Protein AF-A0A7W6PZW7-F1 (afdb_monomer_lite)

Radius of gyration: 15.12 Å; chains: 1; bounding box: 30×27×62 Å

pLDDT: mean 86.93, std 12.62, range [42.84, 96.81]

Foldseek 3Di:
DPDPDDPCQQWLLSVQVLVKWKWKAWQALQEIDTDHSVVVCVVPNRRDHLEPDWDADPDPPDRTIIHMWIASDPPGDIDTRYDDPVSDPRGDHHDYCVNSVVDDPDDDD

Structure (mmCIF, N/CA/C/O backbone):
data_AF-A0A7W6PZW7-F1
#
_entry.id   AF-A0A7W6PZW7-F1
#
loop_
_atom_site.group_PDB
_atom_site.id
_atom_site.type_symbol
_atom_site.label_atom_id
_atom_site.label_alt_id
_atom_site.label_comp_id
_atom_site.label_asym_id
_atom_site.label_entity_id
_atom_site.label_seq_id
_atom_site.pdbx_PDB_ins_code
_atom_site.Cartn_x
_atom_site.Cartn_y
_atom_site.Cartn_z
_atom_site.occupancy
_atom_site.B_iso_or_equiv
_atom_site.auth_seq_id
_atom_site.auth_comp_id
_atom_site.auth_asym_id
_atom_site.auth_atom_id
_atom_site.pdbx_PDB_model_num
ATOM 1 N N . MET A 1 1 ? -1.237 6.401 -27.140 1.00 42.84 1 MET A N 1
ATOM 2 C CA . MET A 1 1 ? -1.822 6.057 -25.829 1.00 42.84 1 MET A CA 1
ATOM 3 C C . MET A 1 1 ? -1.152 6.946 -24.798 1.00 42.84 1 MET A C 1
ATOM 5 O O . MET A 1 1 ? -0.049 6.634 -24.353 1.00 42.84 1 MET A O 1
ATOM 9 N N . ASP A 1 2 ? -1.750 8.105 -24.526 1.00 46.34 2 ASP A N 1
ATOM 10 C CA . ASP A 1 2 ? -1.248 9.019 -23.501 1.00 46.34 2 ASP A CA 1
ATOM 11 C C . ASP A 1 2 ? -1.243 8.296 -22.160 1.00 46.34 2 ASP A C 1
ATOM 13 O O . ASP A 1 2 ? -2.259 7.771 -21.702 1.00 46.34 2 ASP A O 1
ATOM 17 N N . ARG A 1 3 ? -0.059 8.176 -21.559 1.00 58.31 3 ARG A N 1
ATOM 18 C CA . ARG A 1 3 ? 0.066 7.528 -20.258 1.00 58.31 3 ARG A CA 1
ATOM 19 C C . ARG A 1 3 ? -0.449 8.515 -19.215 1.00 58.31 3 ARG A C 1
ATOM 21 O O . ARG A 1 3 ? 0.282 9.417 -18.826 1.00 58.31 3 ARG A O 1
ATOM 28 N N . LEU A 1 4 ? -1.681 8.305 -18.745 1.00 71.69 4 LEU A N 1
ATOM 29 C CA . LEU A 1 4 ? -2.279 9.036 -17.614 1.00 71.69 4 LEU A CA 1
ATOM 30 C C . LEU A 1 4 ? -1.409 8.978 -16.345 1.00 71.69 4 LEU A C 1
ATOM 32 O O . LEU A 1 4 ? -1.528 9.830 -15.468 1.00 71.69 4 LEU A O 1
ATOM 36 N N . PHE A 1 5 ? -0.507 7.995 -16.261 1.00 76.50 5 PHE A N 1
ATOM 37 C CA . PHE A 1 5 ? 0.398 7.805 -15.138 1.00 76.50 5 PHE A CA 1
ATOM 38 C C . PHE A 1 5 ? 1.874 7.781 -15.564 1.00 76.50 5 PHE A C 1
ATOM 40 O O . PHE A 1 5 ? 2.211 7.272 -16.641 1.00 76.50 5 PHE A O 1
ATOM 47 N N . PRO A 1 6 ? 2.792 8.289 -14.719 1.00 87.25 6 PRO A N 1
ATOM 48 C CA . PRO A 1 6 ? 4.220 8.271 -15.007 1.00 87.25 6 PRO A CA 1
ATOM 49 C C . PRO A 1 6 ? 4.766 6.863 -15.282 1.00 87.25 6 PRO A C 1
ATOM 51 O O . PRO A 1 6 ? 4.364 5.884 -14.664 1.00 87.25 6 PRO A O 1
ATOM 54 N N . ARG A 1 7 ? 5.786 6.742 -16.144 1.00 89.25 7 ARG A N 1
ATOM 55 C CA . ARG A 1 7 ? 6.387 5.427 -16.460 1.00 89.25 7 ARG A CA 1
ATOM 56 C C . ARG A 1 7 ? 6.892 4.671 -15.224 1.00 89.25 7 ARG A C 1
ATOM 58 O O . ARG A 1 7 ? 6.880 3.443 -15.225 1.00 89.25 7 ARG A O 1
ATOM 65 N N . TRP A 1 8 ? 7.323 5.383 -14.185 1.00 91.06 8 TRP A N 1
ATOM 66 C CA . TRP A 1 8 ? 7.863 4.780 -12.965 1.00 91.06 8 TRP A CA 1
ATOM 67 C C . TRP A 1 8 ? 6.800 4.068 -12.106 1.00 91.06 8 TRP A C 1
ATOM 69 O O . TRP A 1 8 ? 7.170 3.231 -11.294 1.00 91.06 8 TRP A O 1
ATOM 79 N N . THR A 1 9 ? 5.502 4.314 -12.327 1.00 92.88 9 THR A N 1
ATOM 80 C CA . THR A 1 9 ? 4.404 3.592 -11.653 1.00 92.88 9 THR A CA 1
ATOM 81 C C . THR A 1 9 ? 3.855 2.424 -12.472 1.00 92.88 9 THR A C 1
ATOM 83 O O . THR A 1 9 ? 2.930 1.757 -12.031 1.00 92.88 9 THR A O 1
ATOM 86 N N . SER A 1 10 ? 4.381 2.174 -13.676 1.00 92.25 10 SER A N 1
ATOM 87 C CA . SER A 1 10 ? 3.775 1.231 -14.635 1.00 92.25 10 SER A CA 1
ATOM 88 C C . SER A 1 10 ? 3.797 -0.240 -14.211 1.00 92.25 10 SER A C 1
ATOM 90 O O . SER A 1 10 ? 3.055 -1.036 -14.771 1.00 92.25 10 SER A O 1
ATOM 92 N N . SER A 1 11 ? 4.664 -0.614 -13.269 1.00 94.88 11 SER A N 1
ATOM 93 C CA . SER A 1 11 ? 4.787 -1.985 -12.770 1.00 94.88 11 SER A CA 1
ATOM 94 C C . SER A 1 11 ? 5.434 -2.016 -11.388 1.00 94.88 11 SER A C 1
ATOM 96 O O . SER A 1 11 ? 6.149 -1.078 -11.015 1.00 94.88 11 SER A O 1
ATOM 98 N N . TRP A 1 12 ? 5.260 -3.117 -10.655 1.00 95.69 12 TRP A N 1
ATOM 99 C CA . TRP A 1 12 ? 5.945 -3.340 -9.377 1.00 95.69 12 TRP A CA 1
ATOM 100 C C . TRP A 1 12 ? 7.471 -3.255 -9.497 1.00 95.69 12 TRP A C 1
ATOM 102 O O . TRP A 1 12 ? 8.128 -2.617 -8.676 1.00 95.69 12 TRP A O 1
ATOM 112 N N . GLY A 1 13 ? 8.046 -3.805 -10.569 1.00 95.88 13 GLY A N 1
ATOM 113 C CA . GLY A 1 13 ? 9.479 -3.711 -10.834 1.00 95.88 13 GLY A CA 1
ATOM 114 C C . GLY A 1 13 ? 9.943 -2.284 -11.138 1.00 95.88 13 GLY A C 1
ATOM 115 O O . GLY A 1 13 ? 11.046 -1.903 -10.749 1.00 95.88 13 GLY A O 1
ATOM 116 N N . ALA A 1 14 ? 9.121 -1.470 -11.811 1.00 95.62 14 ALA A N 1
ATOM 117 C CA . ALA A 1 14 ? 9.433 -0.056 -12.029 1.00 95.62 14 ALA A CA 1
ATOM 118 C C . ALA A 1 14 ? 9.414 0.739 -10.714 1.00 95.62 14 ALA A C 1
ATOM 120 O O . ALA A 1 14 ? 10.338 1.520 -10.476 1.00 95.62 14 ALA A O 1
ATOM 121 N N . LEU A 1 15 ? 8.430 0.482 -9.845 1.00 95.25 15 LEU A N 1
ATOM 122 C CA . LEU A 1 15 ? 8.360 1.075 -8.508 1.00 95.25 15 LEU A CA 1
ATOM 123 C C . LEU A 1 15 ? 9.606 0.720 -7.687 1.00 95.25 15 LEU A C 1
ATOM 125 O O . LEU A 1 15 ? 10.275 1.629 -7.192 1.00 95.25 15 LEU A O 1
ATOM 129 N N . ALA A 1 16 ? 9.969 -0.566 -7.637 1.00 94.69 16 ALA A N 1
ATOM 130 C CA . ALA A 1 16 ? 11.140 -1.054 -6.910 1.00 94.69 16 ALA A CA 1
ATOM 131 C C . ALA A 1 16 ? 12.445 -0.397 -7.394 1.00 94.69 16 ALA A C 1
ATOM 133 O O . ALA A 1 16 ? 13.192 0.161 -6.596 1.00 94.69 16 ALA A O 1
ATOM 134 N N . ARG A 1 17 ? 12.691 -0.361 -8.713 1.00 94.31 17 ARG A N 1
ATOM 135 C CA . ARG A 1 17 ? 13.898 0.272 -9.285 1.00 94.31 17 ARG A CA 1
ATOM 136 C C . ARG A 1 17 ? 13.947 1.787 -9.100 1.00 94.31 17 ARG A C 1
ATOM 138 O O . ARG A 1 17 ? 15.024 2.373 -9.127 1.00 94.31 17 ARG A O 1
ATOM 145 N N . SER A 1 18 ? 12.793 2.435 -8.966 1.00 90.94 18 SER A N 1
ATOM 146 C CA . SER A 1 18 ? 12.713 3.890 -8.809 1.00 90.94 18 SER A CA 1
ATOM 147 C C . SER A 1 18 ? 12.943 4.377 -7.376 1.00 90.94 18 SER A C 1
ATOM 149 O O . SER A 1 18 ? 12.918 5.587 -7.160 1.00 90.94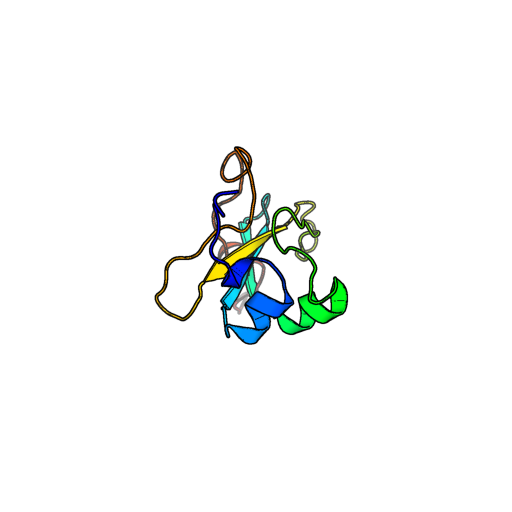 18 SER A O 1
ATOM 151 N N . ASN A 1 19 ? 13.160 3.466 -6.416 1.00 83.69 19 ASN A N 1
ATOM 152 C CA . ASN A 1 19 ? 13.184 3.762 -4.980 1.00 83.69 19 ASN A CA 1
ATOM 153 C C . ASN A 1 19 ? 11.918 4.498 -4.499 1.00 83.69 19 ASN A C 1
ATOM 155 O O . ASN A 1 19 ? 11.968 5.299 -3.565 1.00 83.69 19 ASN A O 1
ATOM 159 N N . ALA A 1 20 ? 10.776 4.238 -5.145 1.00 92.81 20 ALA A N 1
ATOM 160 C CA . ALA A 1 20 ? 9.511 4.844 -4.765 1.00 92.81 20 ALA A CA 1
ATOM 161 C C . ALA A 1 20 ? 9.035 4.315 -3.406 1.00 92.81 20 ALA A C 1
ATOM 163 O O . ALA A 1 20 ? 9.158 3.131 -3.088 1.00 92.81 20 ALA A O 1
ATOM 164 N N . HIS A 1 21 ? 8.415 5.188 -2.618 1.00 95.69 21 HIS A N 1
ATOM 165 C CA . HIS A 1 21 ? 7.672 4.781 -1.436 1.00 95.69 21 HIS A CA 1
ATOM 166 C C . HIS A 1 21 ? 6.300 4.286 -1.853 1.00 95.69 21 HIS A C 1
ATOM 168 O O . HIS A 1 21 ? 5.584 4.997 -2.556 1.00 95.69 21 HIS A O 1
ATOM 174 N N . VAL A 1 22 ? 5.917 3.109 -1.367 1.00 95.75 22 VAL A N 1
ATOM 175 C CA . VAL A 1 22 ? 4.591 2.544 -1.599 1.00 95.75 22 VAL A CA 1
ATOM 176 C C . VAL A 1 22 ? 3.865 2.374 -0.272 1.00 95.75 22 VAL A C 1
ATOM 178 O O . VAL A 1 22 ? 4.456 2.002 0.747 1.00 95.75 22 VAL A O 1
ATOM 181 N N . ARG A 1 23 ? 2.569 2.669 -0.284 1.00 96.06 23 ARG A N 1
ATOM 182 C CA . ARG A 1 23 ? 1.643 2.386 0.809 1.00 96.06 23 ARG A CA 1
ATOM 183 C C . ARG A 1 23 ? 0.437 1.631 0.285 1.00 96.06 23 ARG A C 1
ATOM 185 O O . ARG A 1 23 ? 0.062 1.812 -0.868 1.00 96.06 23 ARG A O 1
ATOM 192 N N . SER A 1 24 ? -0.175 0.827 1.138 1.00 95.56 24 SER A N 1
ATOM 193 C CA . SER A 1 24 ? -1.559 0.402 0.969 1.00 95.56 24 SER A CA 1
ATOM 194 C C . SER A 1 24 ? -2.467 1.286 1.823 1.00 95.56 24 SER A C 1
ATOM 196 O O . SER A 1 24 ? -2.018 1.832 2.834 1.00 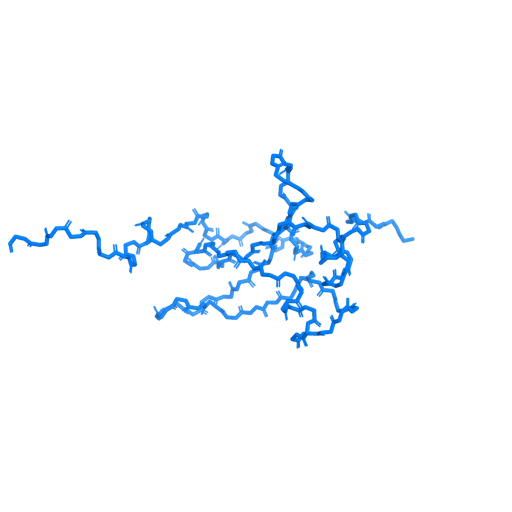95.56 24 SER A O 1
ATOM 198 N N . GLN A 1 25 ? -3.729 1.432 1.427 1.00 95.12 25 GLN A N 1
ATOM 199 C CA . GLN A 1 25 ? -4.786 2.031 2.237 1.00 95.12 25 GLN A CA 1
ATOM 200 C C . GLN A 1 25 ? -6.059 1.200 2.123 1.00 95.12 25 GLN A C 1
ATOM 202 O O . GLN A 1 25 ? -6.510 0.910 1.017 1.00 95.12 25 GLN A O 1
ATOM 207 N N . CYS A 1 26 ? -6.647 0.829 3.260 1.00 95.12 26 CYS A N 1
ATOM 208 C CA . CYS A 1 26 ? -7.941 0.150 3.283 1.00 95.12 26 CYS A CA 1
ATOM 209 C C . CYS A 1 26 ? -9.080 1.114 2.946 1.00 95.12 26 CYS A C 1
ATOM 211 O O . CYS A 1 26 ? -9.195 2.171 3.563 1.00 95.12 26 CYS A O 1
ATOM 213 N N . ARG A 1 27 ? -9.970 0.715 2.031 1.00 92.69 27 ARG A N 1
ATOM 214 C CA . ARG A 1 27 ? -11.173 1.487 1.687 1.00 92.69 27 ARG A CA 1
ATOM 215 C C . ARG A 1 27 ? -12.172 1.579 2.841 1.00 92.69 27 ARG A C 1
ATOM 217 O O . ARG A 1 27 ? -12.925 2.538 2.881 1.00 92.69 27 ARG A O 1
ATOM 224 N N . LEU A 1 28 ? -12.188 0.608 3.760 1.00 94.31 28 LEU A N 1
ATOM 225 C CA . LEU A 1 28 ? -13.191 0.533 4.830 1.00 94.31 28 LEU A CA 1
ATOM 226 C C . LEU A 1 28 ? -12.725 1.155 6.151 1.00 94.31 28 LEU A C 1
ATOM 228 O O . LEU A 1 28 ? -13.402 2.019 6.685 1.00 94.31 28 LEU A O 1
ATOM 232 N N . CYS A 1 29 ? -11.587 0.714 6.697 1.00 95.19 29 CYS A N 1
ATOM 233 C CA . CYS A 1 29 ? -11.083 1.233 7.977 1.00 95.19 29 CYS A CA 1
ATOM 234 C C . CYS A 1 29 ? -9.982 2.287 7.819 1.00 95.19 29 CYS A C 1
ATOM 236 O O . CYS A 1 29 ? -9.492 2.805 8.813 1.00 95.19 29 CYS A O 1
ATOM 238 N N . GLY A 1 30 ? -9.527 2.573 6.597 1.00 95.69 30 GLY A N 1
ATOM 239 C CA . GLY A 1 30 ? -8.559 3.641 6.357 1.00 95.69 30 GLY A CA 1
ATOM 240 C C . GLY A 1 30 ? -7.110 3.326 6.736 1.00 95.69 30 GLY A C 1
ATOM 241 O O . GLY A 1 30 ? -6.237 4.137 6.423 1.00 95.69 30 GLY A O 1
ATOM 242 N N . ILE A 1 31 ? -6.823 2.173 7.366 1.00 96.81 31 ILE A N 1
ATOM 243 C CA . ILE A 1 31 ? -5.458 1.815 7.787 1.00 96.81 31 ILE A CA 1
ATOM 244 C C . ILE A 1 31 ? -4.483 1.948 6.613 1.00 96.81 31 ILE A C 1
ATOM 246 O O . ILE A 1 31 ? -4.691 1.359 5.548 1.00 96.81 31 ILE A O 1
ATOM 250 N N . GLN A 1 32 ? -3.418 2.720 6.820 1.00 96.44 32 GLN A N 1
ATOM 251 C CA . GLN A 1 32 ? -2.312 2.844 5.885 1.00 96.44 32 GLN A CA 1
ATOM 252 C C . GLN A 1 32 ? -1.103 2.050 6.364 1.00 96.44 32 GLN A C 1
ATOM 254 O O . GLN A 1 32 ? -0.641 2.210 7.494 1.00 96.44 32 GLN A O 1
ATOM 259 N N . GLN A 1 33 ? -0.550 1.223 5.480 1.00 95.31 33 GLN A N 1
ATOM 260 C CA . GLN A 1 33 ? 0.630 0.410 5.771 1.00 95.31 33 GLN A CA 1
ATOM 261 C C . GLN A 1 33 ? 1.711 0.669 4.730 1.00 95.31 33 GLN A C 1
ATOM 263 O O . GLN A 1 33 ? 1.423 0.881 3.553 1.00 95.31 33 GLN A O 1
ATOM 268 N N . ARG A 1 34 ? 2.976 0.664 5.158 1.00 95.56 34 ARG A N 1
ATOM 269 C CA . ARG A 1 34 ? 4.108 0.717 4.229 1.00 95.56 34 ARG A CA 1
ATOM 270 C C . ARG A 1 34 ? 4.206 -0.612 3.488 1.00 95.56 34 ARG A C 1
ATOM 272 O O . ARG A 1 34 ? 4.134 -1.667 4.106 1.00 95.56 34 ARG A O 1
ATOM 279 N N . ILE A 1 35 ? 4.427 -0.534 2.182 1.00 95.38 35 ILE A N 1
ATOM 280 C CA . ILE A 1 35 ? 4.587 -1.690 1.308 1.00 95.38 35 ILE A CA 1
ATOM 281 C C . ILE A 1 35 ? 5.975 -1.652 0.677 1.00 95.38 35 ILE A C 1
ATOM 283 O O . ILE A 1 35 ? 6.446 -0.600 0.242 1.00 95.38 35 ILE A O 1
ATOM 287 N N . ASP A 1 36 ? 6.625 -2.811 0.626 1.00 94.62 36 ASP A N 1
ATOM 288 C CA . ASP A 1 36 ? 7.862 -3.001 -0.121 1.00 94.62 36 ASP A CA 1
ATOM 289 C C . ASP A 1 36 ? 7.534 -3.405 -1.565 1.00 94.62 36 ASP A C 1
ATOM 291 O O . ASP A 1 36 ? 6.950 -4.462 -1.815 1.00 94.62 36 ASP A O 1
ATOM 295 N N . ALA A 1 37 ? 7.904 -2.555 -2.525 1.00 94.75 37 ALA A N 1
ATOM 296 C CA . ALA A 1 37 ? 7.653 -2.797 -3.943 1.00 94.75 37 ALA A CA 1
ATOM 297 C C . ALA A 1 37 ? 8.388 -4.037 -4.481 1.00 94.75 37 ALA A C 1
ATOM 299 O O . ALA A 1 37 ? 7.872 -4.701 -5.377 1.00 94.75 37 ALA A O 1
ATOM 300 N N . SER A 1 38 ? 9.561 -4.372 -3.937 1.00 95.38 38 SER A N 1
ATOM 301 C CA . SER A 1 38 ? 10.335 -5.554 -4.335 1.00 95.38 38 SER A CA 1
ATOM 302 C C . SER A 1 38 ? 9.634 -6.834 -3.890 1.00 95.38 38 SER A C 1
ATOM 304 O O . SER A 1 38 ? 9.540 -7.785 -4.661 1.00 95.38 38 SER A O 1
ATOM 306 N N . VAL A 1 39 ? 9.056 -6.836 -2.684 1.00 95.12 39 VAL A N 1
ATOM 307 C CA . VAL A 1 39 ? 8.243 -7.961 -2.192 1.00 95.12 39 VAL A CA 1
ATOM 308 C C . VAL A 1 39 ? 6.996 -8.148 -3.057 1.00 95.12 39 VAL A C 1
ATOM 310 O O . VAL A 1 39 ? 6.664 -9.275 -3.420 1.00 95.12 39 VAL A O 1
ATOM 313 N N . GLN A 1 40 ? 6.331 -7.062 -3.460 1.00 94.81 40 GLN A N 1
ATOM 314 C CA . GLN A 1 40 ? 5.179 -7.170 -4.361 1.00 94.81 40 GLN A CA 1
ATOM 315 C C . GLN A 1 40 ? 5.571 -7.614 -5.774 1.00 94.81 40 GLN A C 1
ATOM 317 O O . GLN A 1 40 ? 4.852 -8.402 -6.382 1.00 94.81 40 GLN A O 1
ATOM 322 N N . ALA A 1 41 ? 6.733 -7.190 -6.278 1.00 95.19 41 ALA A N 1
ATOM 323 C CA . ALA A 1 41 ? 7.271 -7.682 -7.544 1.00 95.19 41 ALA A CA 1
ATOM 324 C C . ALA A 1 41 ? 7.547 -9.195 -7.507 1.00 95.19 41 ALA A C 1
ATOM 326 O O . ALA A 1 41 ? 7.335 -9.866 -8.513 1.00 95.19 41 ALA A O 1
ATOM 327 N N . LEU A 1 42 ? 7.977 -9.739 -6.363 1.00 95.38 42 LEU A N 1
ATOM 328 C CA . LEU A 1 42 ? 8.125 -11.186 -6.173 1.00 95.38 42 LEU A CA 1
ATOM 329 C C . LEU A 1 42 ? 6.769 -11.898 -6.086 1.00 95.38 42 LEU A C 1
ATOM 331 O O . LEU A 1 42 ? 6.607 -12.967 -6.666 1.00 95.38 42 LEU A O 1
ATOM 335 N N . ARG A 1 43 ? 5.791 -11.306 -5.391 1.00 92.06 43 ARG A N 1
ATOM 336 C CA . ARG A 1 43 ? 4.458 -11.898 -5.192 1.00 92.06 43 ARG A CA 1
ATOM 337 C C . ARG A 1 43 ? 3.613 -11.926 -6.466 1.00 92.06 43 ARG A C 1
ATOM 339 O O . ARG A 1 43 ? 2.932 -12.911 -6.720 1.00 92.06 43 ARG A O 1
ATOM 346 N N . PHE A 1 44 ? 3.624 -10.836 -7.228 1.00 91.25 44 PHE A N 1
ATOM 347 C CA . PHE A 1 44 ? 2.722 -10.625 -8.366 1.00 91.25 44 PHE A CA 1
ATOM 348 C C . PHE A 1 44 ? 3.432 -10.645 -9.724 1.00 91.25 44 PHE A C 1
ATOM 350 O O . PHE A 1 44 ? 2.775 -10.703 -10.759 1.00 91.25 44 PHE A O 1
ATOM 357 N N . GLY A 1 45 ? 4.764 -10.607 -9.735 1.00 94.81 45 GLY A N 1
ATOM 358 C CA . GLY A 1 45 ? 5.579 -10.475 -10.938 1.00 94.81 45 GLY A CA 1
ATOM 359 C C . GLY A 1 45 ? 6.047 -9.036 -11.171 1.00 94.81 45 GLY A C 1
ATOM 360 O O . GLY A 1 45 ? 5.306 -8.065 -11.018 1.00 94.81 45 GLY A O 1
ATOM 361 N N . ALA A 1 46 ? 7.305 -8.878 -11.590 1.00 95.62 46 ALA A N 1
ATOM 362 C CA . ALA A 1 46 ? 7.934 -7.564 -11.738 1.00 95.62 46 ALA A CA 1
ATOM 363 C C . ALA A 1 46 ? 7.318 -6.691 -12.845 1.00 95.62 46 ALA A C 1
ATOM 365 O O . ALA A 1 46 ? 7.459 -5.469 -12.802 1.00 95.62 46 ALA A O 1
ATOM 366 N N . THR A 1 47 ? 6.662 -7.295 -13.836 1.00 95.12 47 THR A N 1
ATOM 367 C CA . THR A 1 47 ? 5.969 -6.595 -14.928 1.00 95.12 47 THR A CA 1
ATOM 368 C C . THR A 1 47 ? 4.492 -6.347 -14.631 1.00 95.12 47 THR A C 1
ATOM 370 O O . THR A 1 47 ? 3.855 -5.614 -15.386 1.00 95.12 47 THR A O 1
ATOM 373 N N . ALA A 1 48 ? 3.953 -6.912 -13.544 1.00 93.00 48 ALA A N 1
ATOM 374 C CA . ALA A 1 48 ? 2.558 -6.729 -13.173 1.00 93.00 48 ALA A CA 1
ATOM 375 C C . ALA A 1 48 ? 2.281 -5.274 -12.774 1.00 93.00 48 ALA A C 1
ATOM 377 O O . ALA A 1 48 ? 3.100 -4.617 -12.117 1.00 93.00 48 ALA A O 1
ATOM 378 N N . SER A 1 49 ? 1.122 -4.780 -13.207 1.00 91.69 49 SER A N 1
ATOM 379 C CA . SER A 1 49 ? 0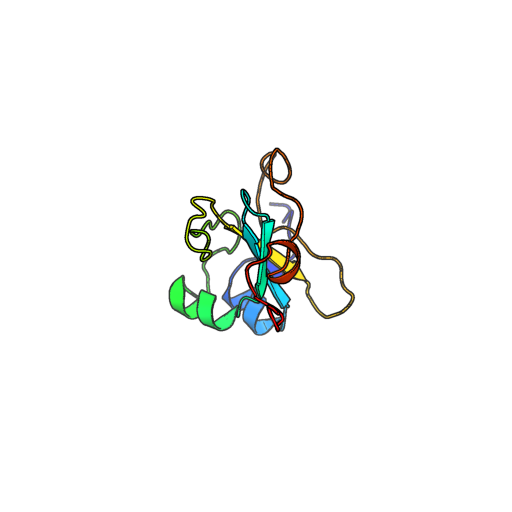.654 -3.428 -12.916 1.00 91.69 49 SER A CA 1
ATOM 380 C C . SER A 1 49 ? 0.188 -3.330 -11.460 1.00 91.69 49 SER A C 1
ATOM 382 O O . SER A 1 49 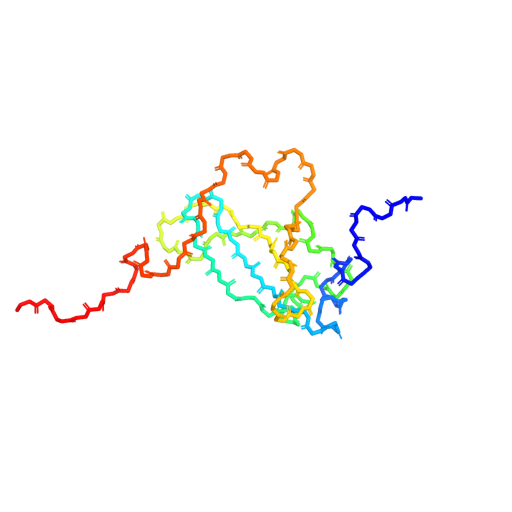? -0.606 -4.165 -11.035 1.00 91.69 49 SER A O 1
ATOM 384 N N . PRO A 1 50 ? 0.613 -2.305 -10.701 1.00 91.12 50 PRO A N 1
ATOM 385 C CA . PRO A 1 50 ? 0.093 -2.052 -9.359 1.00 91.12 50 PRO A CA 1
ATOM 386 C C . PRO A 1 50 ? -1.292 -1.381 -9.374 1.00 91.12 50 PRO A C 1
ATOM 388 O O . PRO A 1 50 ? -1.922 -1.275 -8.325 1.00 91.12 50 PRO A O 1
ATOM 391 N N . PHE A 1 51 ? -1.745 -0.885 -10.534 1.00 89.38 51 PHE A N 1
ATOM 392 C CA . PHE A 1 51 ? -3.042 -0.223 -10.681 1.00 89.38 51 PHE A CA 1
ATOM 393 C C . PHE A 1 51 ? -4.188 -1.216 -10.591 1.00 89.38 51 PHE A C 1
ATOM 395 O O . PHE A 1 51 ? -4.110 -2.288 -11.189 1.00 89.38 51 PHE A O 1
ATOM 402 N N . ASP A 1 52 ? -5.236 -0.834 -9.858 1.00 81.75 52 ASP A N 1
ATOM 403 C CA . ASP A 1 52 ? -6.464 -1.623 -9.647 1.00 81.75 52 ASP A CA 1
ATOM 404 C C . ASP A 1 52 ? -6.221 -2.998 -9.021 1.00 81.75 52 ASP A C 1
ATOM 406 O O . ASP A 1 52 ? -7.121 -3.830 -8.904 1.00 81.75 52 ASP A O 1
ATOM 410 N N . GLN A 1 53 ? -4.994 -3.224 -8.558 1.00 84.12 53 GLN A N 1
ATOM 411 C CA . GLN A 1 53 ? -4.636 -4.413 -7.834 1.00 84.12 53 GLN A CA 1
ATOM 412 C C . GLN A 1 53 ? -5.133 -4.249 -6.402 1.00 84.12 53 GLN A C 1
ATOM 414 O O . GLN A 1 53 ? -4.604 -3.447 -5.630 1.00 84.12 53 GLN A O 1
ATOM 419 N N . LEU A 1 54 ? -6.172 -5.003 -6.061 1.00 82.12 54 LEU A N 1
ATOM 420 C CA . LEU A 1 54 ? -6.757 -5.002 -4.730 1.00 82.12 54 LEU A CA 1
ATOM 421 C C . LEU A 1 54 ? -6.258 -6.207 -3.934 1.00 82.12 54 LEU A C 1
ATOM 423 O O . LEU A 1 54 ? -6.151 -7.316 -4.453 1.00 82.12 54 LEU A O 1
ATOM 427 N N . ASP A 1 55 ? -5.985 -5.980 -2.655 1.00 85.62 55 ASP A N 1
ATOM 428 C CA . ASP A 1 55 ? -5.737 -7.040 -1.675 1.00 85.62 55 ASP A CA 1
ATOM 429 C C . ASP A 1 55 ? -6.722 -6.892 -0.506 1.00 85.62 55 ASP A C 1
ATOM 431 O O . ASP A 1 55 ? -7.458 -5.903 -0.420 1.00 85.62 55 ASP A O 1
ATOM 435 N N . ARG A 1 56 ? -6.771 -7.864 0.403 1.00 92.44 56 ARG A N 1
ATOM 436 C CA . ARG A 1 56 ? -7.604 -7.762 1.610 1.00 92.44 56 ARG A CA 1
ATOM 437 C C . ARG A 1 56 ? -6.900 -6.928 2.677 1.00 92.44 56 ARG A C 1
ATOM 439 O O . ARG A 1 56 ? -5.677 -6.956 2.804 1.00 92.44 56 ARG A O 1
ATOM 446 N N . CYS A 1 57 ? -7.679 -6.194 3.468 1.00 94.94 57 CYS A N 1
ATOM 447 C CA . CYS A 1 57 ? -7.168 -5.529 4.660 1.00 94.94 57 CYS A CA 1
ATOM 448 C C . CYS A 1 57 ? -6.551 -6.556 5.620 1.00 94.94 57 CYS A C 1
ATOM 450 O O . CYS A 1 57 ? -7.138 -7.605 5.873 1.00 94.94 57 CYS A O 1
ATOM 452 N N . SER A 1 58 ? -5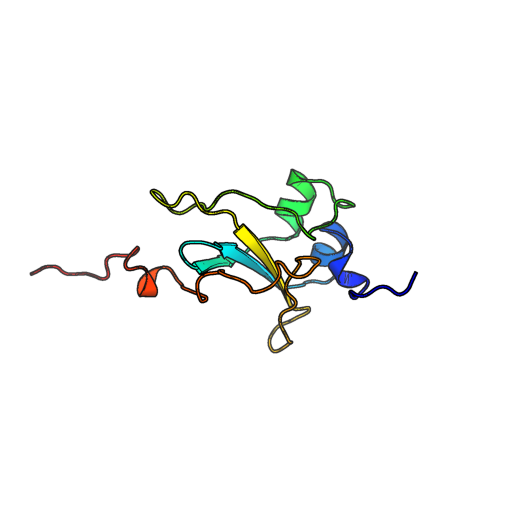.378 -6.239 6.169 1.00 92.94 58 SER A N 1
ATOM 453 C CA . SER A 1 58 ? -4.683 -7.102 7.133 1.00 92.94 58 SER A CA 1
ATOM 454 C C . SER A 1 58 ? -5.170 -6.921 8.578 1.00 92.94 58 SER A C 1
ATOM 456 O O . SER A 1 58 ? -4.827 -7.723 9.443 1.00 92.94 58 SER A O 1
ATOM 458 N N . VAL A 1 59 ? -5.966 -5.882 8.857 1.00 94.38 59 VAL A N 1
ATOM 459 C CA . VAL A 1 59 ? -6.541 -5.641 10.188 1.00 94.38 59 VAL A CA 1
ATOM 460 C C . VAL A 1 59 ? -7.615 -6.685 10.475 1.00 94.38 59 VAL A C 1
ATOM 462 O O . VAL A 1 59 ? -8.593 -6.804 9.737 1.00 94.38 59 VAL A O 1
ATOM 465 N N . VAL A 1 60 ? -7.446 -7.414 11.576 1.00 91.50 60 VAL A N 1
ATOM 466 C CA . VAL A 1 60 ? -8.409 -8.417 12.043 1.00 91.50 60 VAL A CA 1
ATOM 467 C C . VAL A 1 60 ? -9.768 -7.759 12.295 1.00 91.50 60 VAL A C 1
ATOM 469 O O . VAL A 1 60 ? -9.848 -6.704 12.916 1.00 91.50 60 VAL A O 1
ATOM 472 N N . GLY A 1 61 ? -10.838 -8.374 11.786 1.00 91.06 61 GLY A N 1
ATOM 473 C CA . GLY A 1 61 ? -12.205 -7.843 11.877 1.00 91.06 61 GLY A CA 1
ATOM 474 C C . GLY A 1 61 ? -12.564 -6.813 10.800 1.00 91.06 61 GLY A C 1
ATOM 475 O O . GLY A 1 61 ? -13.730 -6.456 10.665 1.00 91.06 61 GLY A O 1
ATOM 476 N N . CYS A 1 62 ? -11.605 -6.367 9.982 1.00 95.38 62 CYS A N 1
ATOM 477 C CA . CYS A 1 62 ? -11.895 -5.540 8.817 1.00 95.38 62 CYS A CA 1
ATOM 478 C C . CYS A 1 62 ? -12.038 -6.408 7.560 1.00 95.38 62 CYS A C 1
ATOM 480 O O . CYS A 1 62 ? -11.133 -7.152 7.191 1.00 95.38 62 CYS A O 1
ATOM 482 N N . HIS A 1 63 ? -13.160 -6.265 6.853 1.00 94.31 63 HIS A N 1
ATOM 483 C CA . HIS A 1 63 ? -13.432 -6.987 5.603 1.00 94.31 63 HIS A CA 1
ATOM 484 C C . HIS A 1 63 ? -13.178 -6.147 4.340 1.00 94.31 63 HIS A C 1
ATOM 486 O O . HIS A 1 63 ? -13.519 -6.573 3.239 1.00 94.31 63 HIS A O 1
ATOM 492 N N . GLY A 1 64 ? -12.588 -4.957 4.489 1.00 93.19 64 GLY A N 1
ATOM 493 C CA . GLY A 1 64 ? -12.313 -4.052 3.377 1.00 93.19 64 GLY A CA 1
ATOM 494 C C . GLY A 1 64 ? -11.213 -4.547 2.436 1.00 93.19 64 GLY A C 1
ATOM 495 O O . GLY A 1 64 ? -10.370 -5.371 2.800 1.00 93.19 64 GLY A O 1
ATOM 496 N N . SER A 1 65 ? -11.198 -3.990 1.227 1.00 93.25 65 SER A N 1
ATOM 497 C CA . SER A 1 65 ? -10.086 -4.111 0.286 1.00 93.25 65 SER A CA 1
ATOM 498 C C . SER A 1 65 ? -9.111 -2.944 0.436 1.00 93.25 65 SER A C 1
ATOM 500 O O . SER A 1 65 ? -9.486 -1.852 0.877 1.00 93.25 65 SER A O 1
ATOM 502 N N . VAL A 1 66 ? -7.850 -3.173 0.079 1.00 93.94 66 VAL A N 1
ATOM 503 C CA . VAL A 1 66 ? -6.816 -2.138 0.040 1.00 93.94 66 VAL A CA 1
ATOM 504 C C . VAL A 1 66 ? -6.474 -1.768 -1.392 1.00 93.94 66 VAL A C 1
ATOM 506 O O . VAL A 1 66 ? -6.450 -2.628 -2.269 1.00 93.94 66 VAL A O 1
ATOM 509 N N . TYR A 1 67 ? -6.155 -0.496 -1.597 1.00 92.88 67 TYR A N 1
ATOM 510 C CA . TYR A 1 67 ? -5.517 0.003 -2.809 1.00 92.88 67 TYR A CA 1
ATOM 511 C C . TYR A 1 67 ? -4.128 0.543 -2.500 1.00 92.88 67 TYR A C 1
ATOM 513 O O . TYR A 1 67 ? -3.781 0.764 -1.337 1.00 92.88 67 TYR A O 1
ATOM 521 N N . PHE A 1 68 ? -3.336 0.784 -3.542 1.00 94.00 68 PHE A N 1
ATOM 522 C CA . PHE A 1 68 ? -1.969 1.258 -3.392 1.00 94.00 68 PHE A CA 1
ATOM 523 C C . PHE A 1 68 ? -1.829 2.750 -3.685 1.00 94.00 68 PHE A C 1
ATOM 525 O O . PHE A 1 68 ? -2.524 3.327 -4.521 1.00 94.00 68 PHE A O 1
ATOM 532 N N . LEU A 1 69 ? -0.884 3.377 -2.996 1.00 94.44 69 LEU A N 1
ATOM 533 C CA . LEU A 1 69 ? -0.409 4.726 -3.259 1.00 94.44 69 LEU A CA 1
ATOM 534 C C . LEU A 1 69 ? 1.102 4.682 -3.437 1.00 94.44 69 LEU A C 1
ATOM 536 O O . LEU A 1 69 ? 1.780 3.921 -2.745 1.00 94.44 69 LEU A O 1
ATOM 540 N N . ALA A 1 70 ? 1.641 5.536 -4.302 1.00 95.38 70 ALA A N 1
ATOM 541 C CA . ALA A 1 70 ? 3.082 5.662 -4.463 1.00 95.38 70 ALA A CA 1
ATOM 542 C C . ALA A 1 70 ? 3.556 7.112 -4.544 1.00 95.38 70 ALA A C 1
ATOM 544 O O . ALA A 1 70 ? 2.925 7.958 -5.172 1.00 95.38 70 ALA A O 1
ATOM 545 N N . ALA A 1 71 ? 4.716 7.381 -3.958 1.00 95.12 71 ALA A N 1
ATOM 546 C CA . ALA A 1 71 ? 5.447 8.631 -4.107 1.00 95.12 71 ALA A CA 1
ATOM 547 C C . ALA A 1 71 ? 6.868 8.321 -4.576 1.00 95.12 71 ALA A C 1
ATOM 549 O O . ALA A 1 71 ? 7.521 7.426 -4.045 1.00 95.12 71 ALA A O 1
ATOM 550 N N . ARG A 1 72 ? 7.370 9.075 -5.559 1.00 90.88 72 ARG A N 1
ATOM 551 C CA . ARG A 1 72 ? 8.692 8.814 -6.154 1.00 90.88 72 ARG A CA 1
ATOM 552 C C . ARG A 1 72 ? 9.838 8.905 -5.141 1.00 90.88 72 ARG A C 1
ATOM 554 O O . ARG A 1 72 ? 10.820 8.193 -5.274 1.00 90.88 72 ARG A O 1
ATOM 561 N N . SER A 1 73 ? 9.723 9.804 -4.168 1.00 87.19 73 SER A N 1
ATOM 562 C CA . SER A 1 73 ? 10.686 9.996 -3.082 1.00 87.19 73 SER A CA 1
ATOM 563 C C . SER A 1 73 ? 10.014 10.731 -1.921 1.00 87.19 73 SER A C 1
ATOM 565 O O . SER A 1 73 ? 8.889 11.223 -2.059 1.00 87.19 73 SER A O 1
ATOM 567 N N . TYR A 1 74 ? 10.713 10.860 -0.794 1.00 82.88 74 TYR A N 1
ATOM 568 C CA . TYR A 1 74 ? 10.285 11.714 0.315 1.00 82.88 74 TYR A CA 1
ATOM 569 C C . TYR A 1 74 ? 9.925 13.134 -0.148 1.00 82.88 74 TYR A C 1
ATOM 571 O O . TYR A 1 74 ? 10.542 13.681 -1.067 1.00 82.88 74 TYR A O 1
ATOM 579 N N . GLY A 1 75 ? 8.894 13.710 0.478 1.00 83.69 75 GLY A N 1
ATOM 580 C CA . GLY A 1 75 ? 8.410 15.069 0.205 1.00 83.69 75 GLY A CA 1
ATOM 581 C C . GLY A 1 75 ? 7.699 15.255 -1.140 1.00 83.69 75 GLY A C 1
ATOM 582 O O . GLY A 1 75 ? 7.289 16.368 -1.459 1.00 83.69 75 GLY A O 1
ATOM 583 N N . ARG A 1 76 ? 7.546 14.200 -1.950 1.00 88.56 76 ARG A N 1
ATOM 584 C CA . ARG A 1 76 ? 6.820 14.268 -3.225 1.00 88.56 76 ARG A CA 1
ATOM 585 C C . ARG A 1 76 ? 5.348 13.919 -3.050 1.00 88.56 76 ARG A C 1
ATOM 587 O O . ARG A 1 76 ? 4.960 13.228 -2.112 1.00 88.56 76 ARG A O 1
ATOM 594 N N . GLN A 1 77 ? 4.547 14.390 -4.001 1.00 90.00 77 GLN A N 1
ATOM 595 C CA . GLN A 1 77 ? 3.123 14.097 -4.063 1.00 90.00 77 GLN A CA 1
ATOM 596 C C . GLN A 1 77 ? 2.881 12.586 -4.176 1.00 90.00 77 GLN A C 1
ATOM 598 O O . GLN A 1 77 ? 3.531 11.895 -4.966 1.00 90.00 77 GLN A O 1
ATOM 603 N N . TRP A 1 78 ? 1.919 12.099 -3.394 1.00 92.56 78 TRP A N 1
ATOM 604 C CA . TRP A 1 78 ? 1.426 10.731 -3.480 1.00 92.56 78 TRP A CA 1
ATOM 605 C C . TRP A 1 78 ? 0.446 10.594 -4.644 1.00 92.56 78 TRP A C 1
ATOM 607 O O . TRP A 1 78 ? -0.475 11.395 -4.798 1.00 92.56 78 TRP A O 1
ATOM 617 N N . LEU A 1 79 ? 0.648 9.560 -5.451 1.00 91.94 79 LEU A N 1
ATOM 618 C CA . LEU A 1 79 ? -0.248 9.150 -6.520 1.00 91.94 79 LEU A CA 1
ATOM 619 C C . LEU A 1 79 ? -1.065 7.952 -6.046 1.00 91.94 79 LEU A C 1
ATOM 621 O O . LEU A 1 79 ? -0.493 6.950 -5.617 1.00 91.94 79 LEU A O 1
ATOM 625 N N . THR A 1 80 ? -2.387 8.038 -6.155 1.00 91.56 80 THR A N 1
ATOM 626 C CA . THR A 1 80 ? -3.276 6.884 -5.983 1.00 91.56 80 THR A CA 1
ATOM 627 C C . THR A 1 80 ? -3.148 5.973 -7.199 1.00 91.56 80 THR A C 1
ATOM 629 O O . THR A 1 80 ? -3.343 6.422 -8.330 1.00 91.56 80 THR A O 1
ATOM 632 N N . LEU A 1 81 ? -2.825 4.702 -6.969 1.00 90.94 81 LEU A N 1
ATOM 633 C CA . LEU A 1 81 ? -2.677 3.679 -8.003 1.00 90.94 81 LEU A CA 1
ATOM 634 C C . LEU A 1 81 ? -4.007 2.939 -8.214 1.00 90.94 81 LEU A C 1
ATOM 636 O O . LEU A 1 81 ? -4.100 1.725 -8.068 1.00 90.94 81 LEU A O 1
ATOM 640 N N . LEU A 1 82 ? -5.047 3.707 -8.530 1.00 87.19 82 LEU A N 1
ATOM 641 C CA . LEU A 1 82 ? -6.370 3.229 -8.931 1.00 87.19 82 LEU A CA 1
ATOM 642 C C . LEU A 1 82 ? -6.790 3.975 -10.196 1.00 87.19 82 LEU A C 1
ATOM 644 O O . LEU A 1 82 ? -6.587 5.192 -10.299 1.00 87.19 82 LEU A O 1
ATOM 648 N N . SER A 1 83 ? -7.373 3.254 -11.141 1.00 75.25 83 SER A N 1
ATOM 649 C CA . SER A 1 83 ? -7.964 3.801 -12.355 1.00 75.25 83 SER A CA 1
ATOM 650 C C . SER A 1 83 ? -9.444 4.125 -12.123 1.00 75.25 83 SER A C 1
ATOM 652 O O . SER A 1 83 ? -10.140 3.453 -11.369 1.00 75.25 83 SER A O 1
ATOM 654 N N . GLY A 1 84 ? -9.947 5.152 -12.810 1.00 69.25 8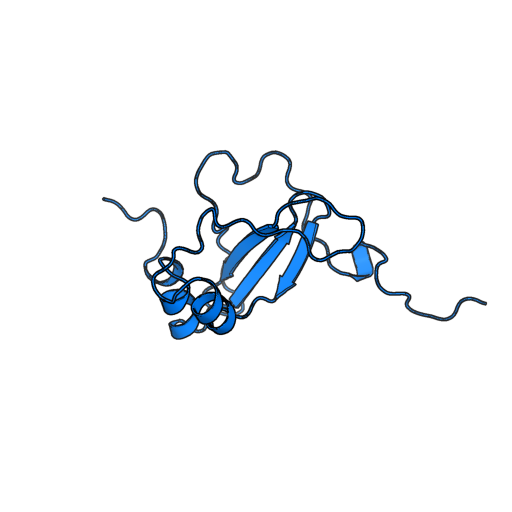4 GLY A N 1
ATOM 655 C CA . GLY A 1 84 ? -11.384 5.437 -12.886 1.00 69.25 84 GLY A CA 1
ATOM 656 C C . GLY A 1 84 ? -11.990 6.255 -11.737 1.00 69.25 84 GLY A C 1
ATOM 657 O O . GLY A 1 84 ? -11.302 6.757 -10.844 1.00 69.25 84 GLY A O 1
ATOM 658 N N . GLU A 1 85 ? -13.315 6.412 -11.816 1.00 57.53 85 GLU A N 1
ATOM 659 C CA . GLU A 1 85 ? -14.179 7.193 -10.908 1.00 57.53 85 GLU A CA 1
ATOM 660 C C . GLU A 1 85 ? -14.213 6.634 -9.472 1.00 57.53 85 GLU A C 1
ATOM 662 O O . GLU A 1 85 ? -14.569 7.331 -8.523 1.00 57.53 85 GLU A O 1
ATOM 667 N N . ASP A 1 86 ? -13.737 5.400 -9.295 1.00 55.66 86 ASP A N 1
ATOM 668 C CA . ASP A 1 86 ? -13.637 4.687 -8.019 1.00 55.66 86 ASP A CA 1
ATOM 669 C C . ASP A 1 86 ? -12.502 5.221 -7.112 1.00 55.66 86 ASP A C 1
ATOM 671 O O . ASP A 1 86 ? -12.331 4.786 -5.972 1.00 55.66 86 ASP A O 1
ATOM 675 N N . ARG A 1 87 ? -11.719 6.200 -7.599 1.00 60.84 87 ARG A N 1
ATOM 676 C CA . ARG A 1 87 ? -10.551 6.780 -6.908 1.00 60.84 87 ARG A CA 1
ATOM 677 C C . ARG A 1 87 ? -10.846 7.357 -5.525 1.00 60.84 87 ARG A C 1
ATOM 679 O O . ARG A 1 87 ? -9.911 7.455 -4.733 1.00 60.84 87 ARG A O 1
ATOM 686 N N . LEU A 1 88 ? -12.068 7.821 -5.259 1.00 54.66 88 LEU A N 1
ATOM 687 C CA . LEU A 1 88 ? -12.358 8.631 -4.066 1.00 54.66 88 LEU A CA 1
ATOM 688 C C . LEU A 1 88 ? -13.773 8.465 -3.496 1.00 54.66 88 LEU A C 1
ATOM 690 O O . LEU A 1 88 ? -14.028 8.960 -2.399 1.00 54.66 88 LEU A O 1
ATOM 694 N N . SER A 1 89 ? -14.695 7.789 -4.189 1.00 61.12 89 SER A N 1
ATOM 695 C CA . SER A 1 89 ? -16.052 7.628 -3.660 1.00 61.12 89 SER A CA 1
ATOM 696 C C . SER A 1 89 ? -16.075 6.536 -2.586 1.00 61.12 89 SER A C 1
ATOM 698 O O . SER A 1 89 ? -15.810 5.362 -2.852 1.00 61.12 89 SER A O 1
ATOM 700 N N . GLY A 1 90 ? -16.335 6.942 -1.341 1.00 70.19 90 GLY A N 1
ATOM 701 C CA . GLY A 1 90 ? -16.587 6.039 -0.215 1.00 70.19 90 GLY A CA 1
ATOM 702 C C . GLY A 1 90 ? -15.360 5.405 0.451 1.00 70.19 90 GLY A C 1
ATOM 703 O O . GLY A 1 90 ? -15.536 4.519 1.282 1.00 70.19 90 GLY A O 1
ATOM 704 N N . ALA A 1 91 ? -14.131 5.822 0.122 1.00 83.19 91 ALA A N 1
ATOM 705 C CA . ALA A 1 91 ? -12.946 5.353 0.845 1.00 83.19 91 ALA A CA 1
ATOM 706 C C . ALA A 1 91 ? -12.794 6.081 2.191 1.00 83.19 91 ALA A C 1
ATOM 708 O O . ALA A 1 91 ? -12.844 7.309 2.256 1.00 83.19 91 ALA A O 1
ATOM 709 N N . ALA A 1 92 ? -12.565 5.321 3.260 1.00 89.38 92 ALA A N 1
ATOM 710 C CA . ALA A 1 92 ? -12.272 5.864 4.577 1.00 89.38 92 ALA A CA 1
ATOM 711 C C . ALA A 1 92 ? -11.000 6.738 4.570 1.00 89.38 92 ALA A C 1
ATOM 713 O O . ALA A 1 92 ? -10.039 6.439 3.843 1.00 89.38 92 ALA A O 1
ATOM 714 N N . PRO A 1 93 ? -10.962 7.805 5.393 1.00 91.44 93 PRO A N 1
ATOM 715 C CA . PRO A 1 93 ? -9.792 8.667 5.503 1.00 91.44 93 PRO A CA 1
ATOM 716 C C . PRO A 1 93 ? -8.562 7.878 5.960 1.00 91.44 93 PRO A C 1
ATOM 718 O O . PRO A 1 93 ? -8.670 6.825 6.585 1.00 91.44 93 PRO A O 1
ATOM 721 N N . ALA A 1 94 ? -7.372 8.386 5.640 1.00 93.56 94 ALA A N 1
ATOM 722 C CA . ALA A 1 94 ? -6.125 7.736 6.028 1.00 93.56 94 ALA A CA 1
ATOM 723 C C . ALA A 1 94 ? -6.005 7.659 7.553 1.00 93.56 94 ALA A C 1
ATOM 725 O O . ALA A 1 94 ? -6.085 8.677 8.237 1.00 93.56 94 ALA A O 1
ATOM 726 N N . ALA A 1 95 ? -5.753 6.455 8.057 1.00 94.94 95 ALA A N 1
ATOM 727 C CA . ALA A 1 95 ? -5.589 6.176 9.471 1.00 94.94 95 ALA A CA 1
ATOM 728 C C . ALA A 1 95 ? -4.298 5.384 9.715 1.00 94.94 95 ALA A C 1
ATOM 730 O O . ALA A 1 95 ? -3.814 4.645 8.855 1.00 94.94 95 ALA A O 1
ATOM 731 N N . ASN A 1 96 ? -3.727 5.532 10.903 1.00 94.19 96 ASN A N 1
ATOM 732 C CA . ASN A 1 96 ? -2.652 4.686 11.406 1.00 94.19 96 ASN A CA 1
ATOM 733 C C . ASN A 1 96 ? -3.176 3.792 12.544 1.00 94.19 96 ASN A C 1
ATOM 735 O O . ASN A 1 96 ? -4.351 3.841 12.907 1.00 94.19 96 ASN A O 1
ATOM 739 N N . ALA A 1 97 ? -2.301 2.960 13.106 1.00 90.94 97 ALA A N 1
ATOM 740 C CA . ALA A 1 97 ? -2.693 2.020 14.151 1.00 90.94 97 ALA A CA 1
ATOM 741 C C . ALA A 1 97 ? -3.151 2.699 15.458 1.00 90.94 97 ALA A C 1
ATOM 743 O O . ALA A 1 97 ? -3.956 2.117 16.175 1.00 90.94 97 ALA A O 1
ATOM 744 N N . LEU A 1 98 ? -2.679 3.916 15.755 1.00 90.38 98 LEU A N 1
ATOM 745 C CA . LEU A 1 98 ? -3.099 4.679 16.936 1.00 90.38 98 LEU A CA 1
ATOM 746 C C . LEU A 1 98 ? -4.485 5.283 16.734 1.00 90.38 98 LEU A C 1
ATOM 748 O O . LEU A 1 98 ? -5.344 5.131 17.583 1.00 90.38 98 LEU A O 1
ATOM 752 N N . THR A 1 99 ? -4.733 5.910 15.583 1.00 91.31 99 THR A N 1
ATOM 753 C CA . THR A 1 99 ? -6.042 6.514 15.270 1.00 91.31 99 THR A CA 1
ATOM 754 C C . THR A 1 99 ? -7.164 5.487 15.102 1.00 91.31 99 THR A C 1
ATOM 756 O O . THR A 1 99 ? -8.322 5.868 15.001 1.00 91.31 99 THR A O 1
ATOM 759 N N . LEU A 1 100 ? -6.814 4.203 15.000 1.00 89.19 100 LEU A N 1
ATOM 760 C CA . LEU A 1 100 ? -7.754 3.082 14.973 1.00 89.19 100 LEU A CA 1
ATOM 761 C C . LEU A 1 100 ? -7.786 2.304 16.296 1.00 89.19 100 LEU A C 1
ATOM 763 O O . LEU A 1 100 ? -8.359 1.219 16.329 1.00 89.19 100 LEU A O 1
ATOM 767 N N . ASP A 1 101 ? -7.120 2.801 17.343 1.00 89.88 101 ASP A N 1
ATOM 768 C CA . ASP A 1 101 ? -7.033 2.160 18.660 1.00 89.88 101 ASP A CA 1
ATOM 769 C C . ASP A 1 101 ? -6.562 0.689 18.609 1.00 89.88 101 ASP A C 1
ATOM 771 O O . ASP A 1 101 ? -6.887 -0.133 19.464 1.00 89.88 101 ASP A O 1
ATOM 775 N N . LEU A 1 102 ? -5.755 0.335 17.598 1.00 86.00 102 LEU A N 1
ATOM 776 C CA . LEU A 1 102 ? -5.244 -1.027 17.386 1.00 86.00 102 LEU A CA 1
ATOM 777 C C . LEU A 1 102 ? -4.030 -1.343 18.265 1.00 86.00 102 LEU A C 1
ATOM 779 O O . LEU A 1 102 ? -3.651 -2.505 18.414 1.00 86.00 102 LEU A O 1
ATOM 783 N N . VAL A 1 103 ? -3.385 -0.314 18.814 1.00 86.31 103 VAL A N 1
ATOM 784 C CA . VAL A 1 103 ? -2.246 -0.450 19.721 1.00 86.31 103 VAL A CA 1
ATOM 785 C C . VAL A 1 103 ? -2.641 0.116 21.070 1.00 86.31 103 VAL A C 1
ATOM 787 O O . VAL A 1 103 ? -2.901 1.308 21.204 1.00 86.31 103 VAL A O 1
ATOM 790 N N . ARG A 1 104 ? -2.620 -0.735 22.094 1.00 74.06 104 ARG A N 1
ATOM 791 C CA . ARG A 1 104 ? -2.786 -0.300 23.477 1.00 74.06 104 ARG A CA 1
ATOM 792 C C . ARG A 1 104 ? -1.508 0.396 23.944 1.00 74.06 104 ARG A C 1
ATOM 794 O O . ARG A 1 104 ? -0.526 -0.268 24.269 1.00 74.06 104 ARG A O 1
ATOM 801 N N . THR A 1 105 ? -1.515 1.721 24.003 1.00 71.75 105 THR A N 1
ATOM 802 C CA . THR A 1 105 ? -0.494 2.490 24.725 1.00 71.75 105 THR A CA 1
ATOM 803 C C . THR A 1 105 ? -0.839 2.435 26.216 1.00 71.75 105 THR A C 1
ATOM 805 O O . THR A 1 105 ? -1.860 2.977 26.624 1.00 71.75 105 THR A O 1
ATOM 808 N N . GLY A 1 106 ? -0.079 1.684 27.018 1.00 69.12 106 GLY A N 1
ATOM 809 C CA . GLY A 1 106 ? -0.390 1.473 28.441 1.00 69.12 106 GLY A CA 1
ATOM 810 C C . GLY A 1 106 ? -0.137 2.691 29.356 1.00 69.12 106 GLY A C 1
ATOM 811 O O . GLY A 1 106 ? 0.370 3.704 28.876 1.00 69.12 106 GLY A O 1
ATOM 812 N N . PRO A 1 107 ? -0.399 2.562 30.678 1.00 54.03 107 PRO A N 1
ATOM 813 C CA . PRO A 1 107 ? -1.038 1.424 31.336 1.00 54.03 107 PRO A CA 1
ATOM 814 C C . PRO A 1 107 ? -2.533 1.683 31.599 1.00 54.03 107 PRO A C 1
ATOM 816 O O . PRO A 1 107 ? -2.954 2.799 31.895 1.00 54.03 107 PRO A O 1
ATOM 819 N N . SER A 1 108 ? -3.343 0.627 31.508 1.00 56.97 108 SER A N 1
ATOM 820 C CA . SER A 1 108 ? -4.590 0.584 32.276 1.00 56.97 108 SER A CA 1
ATOM 821 C C . SER A 1 108 ? -4.221 0.618 33.760 1.00 56.97 108 SER A C 1
ATOM 823 O O . SER A 1 108 ? -3.207 0.021 34.125 1.00 56.97 108 SER A O 1
ATOM 825 N N . ALA A 1 109 ? -5.015 1.360 34.533 1.00 51.81 109 ALA A N 1
ATOM 826 C CA . ALA A 1 109 ? -4.900 1.568 35.977 1.00 51.81 109 ALA A CA 1
ATOM 827 C C . ALA A 1 109 ? -4.475 0.329 36.782 1.00 51.81 109 ALA A C 1
ATOM 829 O O . ALA A 1 109 ? -4.887 -0.794 36.407 1.00 51.81 109 ALA A O 1
#

Secondary structure (DSSP, 8-state):
---SS-GGGSSHHHHHHTT-EEEEEETTT-BEEEE-HHHHHHHH-TTS--TT--EE--STT---EEEEEEESSTTSPPEE---SGGGTTTPPPPB-TTTTT-S--S---

Organism: NCBI:txid1404341

Sequence (109 aa):
MDRLFPRWTSSWGALARSNAHVRSQCRLCGIQQRIDASVQALRFGATASPFDQLDRCSVVGCHGSVYFLAARSYGRQWLTLLSGEDRLSGAAPAANALTLDLVRTGPSA